Protein AF-A0A537HZB4-F1 (afdb_monomer_lite)

Radius of gyration: 27.11 Å; chains: 1; bounding box: 64×57×72 Å

Sequence (179 aa):
MTQLDESLKDLDLEVKKVESRVLSDYKPGPDAEEESRYFVRLKGTLTPREARMTGWRIDNLAALAACLSVIVSKQGKSERKELEEIIGQKVGRWRAITLTDAFLRSGYLEEDEEGLVKLGWRTRAELDLESLMMLIAESKPKGVIDPDSAETAEASEEEDAAREVEAEGLEQDQASTDA

Secondary structure (DSSP, 8-state):
-HHHHHHHGGGTEEEEEEE----S-----TT----EEEEEEESSPPPHHHHTTSS--HHHHHHHHHHHHHHHHTTTEEEHHHHHHHHHHHH-HHHHHHHHHHHHHHTSEEE-TTSEEEE-HHHHHH--HHHHHHHHHH---TT---THHHHHHHHHHHHHHHHHHHHHHHHHHHHTS--

Foldseek 3Di:
DVVVQVVCVVVQKGKDWDFPPPVDPDPDPPPDDRPTDIDIEGNDDDDPVVVVVPPDDPLLVVLLLQLQLVCVVVVFKDALVVSLVRSCVPPNNVVSVVSSVVCCVVFQWDADPVRIIGGGPCCRVHDDSVVSNVVVVPDDDPDPPPVVVVVVVVVVVVVVVVVVVVVVVVVVVVVVPPD

pLDDT: mean 77.99, std 19.02, range [35.72, 97.0]

Structure (mmCIF, N/CA/C/O backbone):
data_AF-A0A537HZB4-F1
#
_entry.id   AF-A0A537HZB4-F1
#
loop_
_atom_site.group_PDB
_atom_site.id
_atom_site.type_symbol
_atom_site.label_atom_id
_atom_site.label_alt_id
_atom_site.label_comp_id
_atom_site.label_asym_id
_atom_site.label_entity_id
_atom_site.label_seq_id
_atom_site.pdbx_PDB_ins_code
_atom_site.Cartn_x
_atom_site.Cartn_y
_atom_site.Cartn_z
_atom_site.occupancy
_atom_site.B_iso_or_equiv
_atom_site.auth_seq_id
_atom_site.auth_comp_id
_atom_site.auth_asym_id
_atom_site.auth_atom_id
_atom_site.pdbx_PDB_model_num
ATOM 1 N N . MET A 1 1 ? 5.220 -0.531 -27.578 1.00 61.81 1 MET A N 1
ATOM 2 C CA . MET A 1 1 ? 5.354 -1.024 -26.190 1.00 61.81 1 MET A CA 1
ATOM 3 C C . MET A 1 1 ? 6.588 -1.901 -26.043 1.00 61.81 1 MET A C 1
ATOM 5 O O . MET A 1 1 ? 7.469 -1.538 -25.282 1.00 61.81 1 MET A O 1
ATOM 9 N N . THR A 1 2 ? 6.725 -2.938 -26.873 1.00 73.25 2 THR A N 1
ATOM 10 C CA . THR A 1 2 ? 7.870 -3.868 -26.910 1.00 73.25 2 THR A CA 1
ATOM 11 C C . THR A 1 2 ? 9.250 -3.210 -26.916 1.00 73.25 2 THR A C 1
ATOM 13 O O . THR A 1 2 ? 10.110 -3.635 -26.163 1.00 73.25 2 THR A O 1
ATOM 16 N N . GLN A 1 3 ? 9.459 -2.134 -27.680 1.00 82.94 3 GLN A N 1
ATOM 17 C CA . GLN A 1 3 ? 10.768 -1.467 -27.731 1.00 82.94 3 GLN A CA 1
ATOM 18 C C . GLN A 1 3 ? 11.174 -0.802 -26.398 1.00 82.94 3 GLN A C 1
ATOM 20 O O . GLN A 1 3 ? 12.357 -0.758 -26.057 1.00 82.94 3 GLN A O 1
ATOM 25 N N . LEU A 1 4 ? 10.203 -0.284 -25.632 1.00 83.38 4 LEU A N 1
ATOM 26 C CA . LEU A 1 4 ? 10.474 0.309 -24.320 1.00 83.38 4 LEU A CA 1
ATOM 27 C C . LEU A 1 4 ? 10.712 -0.785 -23.275 1.00 83.38 4 LEU A C 1
ATOM 29 O O . LEU A 1 4 ? 11.668 -0.683 -22.516 1.00 83.38 4 LEU A O 1
ATOM 33 N N . ASP A 1 5 ? 9.915 -1.855 -23.294 1.00 84.25 5 ASP A N 1
ATOM 34 C CA . ASP A 1 5 ? 10.137 -3.016 -22.423 1.00 84.25 5 ASP A CA 1
ATOM 35 C C . ASP A 1 5 ? 11.501 -3.673 -22.672 1.00 84.25 5 ASP A C 1
ATOM 37 O O . ASP A 1 5 ? 12.204 -4.017 -21.726 1.00 84.25 5 ASP A O 1
ATOM 41 N N . GLU A 1 6 ? 11.923 -3.800 -23.934 1.00 87.69 6 GLU A N 1
ATOM 42 C CA . GLU A 1 6 ? 13.255 -4.306 -24.283 1.00 87.69 6 GLU A CA 1
ATOM 43 C C . GLU A 1 6 ? 14.372 -3.429 -23.713 1.00 87.69 6 GLU A C 1
ATOM 45 O O . GLU A 1 6 ? 15.347 -3.957 -23.185 1.00 87.69 6 GLU A O 1
ATOM 50 N N . SER A 1 7 ? 14.205 -2.104 -23.752 1.00 86.69 7 SER A N 1
ATOM 51 C CA . SER A 1 7 ? 15.189 -1.155 -23.212 1.00 86.69 7 SER A CA 1
ATOM 52 C C . SER A 1 7 ? 15.247 -1.160 -21.678 1.00 86.69 7 SER A C 1
ATOM 54 O O . SER A 1 7 ? 16.278 -0.841 -21.093 1.00 86.69 7 SER A O 1
ATOM 56 N N . LEU A 1 8 ? 14.138 -1.499 -21.016 1.00 89.31 8 LEU A N 1
ATOM 57 C CA . LEU A 1 8 ? 14.008 -1.532 -19.556 1.00 89.31 8 LEU A CA 1
ATOM 58 C C . LEU A 1 8 ? 14.419 -2.876 -18.939 1.00 89.31 8 LEU A C 1
ATOM 60 O O . LEU A 1 8 ? 14.678 -2.952 -17.736 1.00 89.31 8 LEU A O 1
ATOM 64 N N . LYS A 1 9 ? 14.529 -3.922 -19.763 1.00 86.12 9 LYS A N 1
ATOM 65 C CA . LYS A 1 9 ? 14.828 -5.292 -19.338 1.00 86.12 9 LYS A CA 1
ATOM 66 C C . LYS A 1 9 ? 16.135 -5.410 -18.552 1.00 86.12 9 LYS A C 1
ATOM 68 O O . LYS A 1 9 ? 16.171 -6.136 -17.563 1.00 86.12 9 LYS A O 1
ATOM 73 N N . ASP A 1 10 ? 17.173 -4.684 -18.962 1.00 87.31 10 ASP A N 1
ATOM 74 C CA . ASP A 1 10 ? 18.492 -4.715 -18.313 1.00 87.31 10 ASP A CA 1
ATOM 75 C C . ASP A 1 10 ? 18.493 -4.046 -16.926 1.00 87.31 10 ASP A C 1
ATOM 77 O O . ASP A 1 10 ? 19.419 -4.242 -16.141 1.00 87.31 10 ASP A O 1
ATOM 81 N N . LEU A 1 11 ? 17.446 -3.278 -16.608 1.00 85.44 11 LEU A N 1
ATOM 82 C CA . LEU A 1 11 ? 17.247 -2.607 -15.320 1.00 85.44 11 LEU A CA 1
ATOM 83 C C . LEU A 1 11 ? 16.240 -3.336 -14.416 1.00 85.44 11 LEU A C 1
ATOM 85 O O . LEU A 1 11 ? 15.866 -2.797 -13.378 1.00 85.44 11 LEU A O 1
ATOM 89 N N . ASP A 1 12 ? 15.786 -4.529 -14.813 1.00 86.31 12 ASP A N 1
ATOM 90 C CA . ASP A 1 12 ? 14.702 -5.275 -14.158 1.00 86.31 12 ASP A CA 1
ATOM 91 C C . ASP A 1 12 ? 13.390 -4.472 -14.046 1.00 86.31 12 ASP A C 1
ATOM 93 O O . ASP A 1 12 ? 12.645 -4.561 -13.069 1.00 86.31 12 ASP A O 1
ATOM 97 N N . LEU A 1 13 ? 13.098 -3.665 -15.070 1.00 89.12 13 LEU A N 1
ATOM 98 C CA . LEU A 1 13 ? 11.891 -2.848 -15.166 1.00 89.12 13 LEU A CA 1
ATOM 99 C C . LEU A 1 13 ? 10.988 -3.322 -16.315 1.00 89.12 13 LEU A C 1
ATOM 101 O O . LEU A 1 13 ? 11.454 -3.868 -17.315 1.00 89.12 13 LEU A O 1
ATOM 105 N N . GLU A 1 14 ? 9.686 -3.080 -16.183 1.00 89.06 14 GLU A N 1
ATOM 106 C CA . GLU A 1 14 ? 8.671 -3.372 -17.202 1.00 89.06 14 GLU A CA 1
ATOM 107 C C . GLU A 1 14 ? 7.581 -2.294 -17.242 1.00 89.06 14 GLU A C 1
ATOM 109 O O . GLU A 1 14 ? 7.302 -1.632 -16.235 1.00 89.06 14 GLU A O 1
ATOM 114 N N . VAL A 1 15 ? 6.935 -2.123 -18.397 1.00 87.75 15 VAL A N 1
ATOM 115 C CA . VAL A 1 15 ? 5.779 -1.239 -18.550 1.00 87.75 15 VAL A CA 1
ATOM 116 C C . VAL A 1 15 ? 4.492 -2.019 -18.301 1.00 87.75 15 VAL A C 1
ATOM 118 O O . VAL A 1 15 ? 4.077 -2.861 -19.094 1.00 87.75 15 VAL A O 1
ATOM 121 N N . LYS A 1 16 ? 3.781 -1.674 -17.228 1.00 85.12 16 LYS A N 1
ATOM 122 C CA . LYS A 1 16 ? 2.451 -2.205 -16.935 1.00 85.12 16 LYS A CA 1
ATOM 123 C C . LYS A 1 16 ? 1.369 -1.253 -17.424 1.00 85.12 16 LYS A C 1
ATOM 125 O O . LYS A 1 16 ? 1.327 -0.082 -17.041 1.00 85.12 16 LYS A O 1
ATOM 130 N N . LYS A 1 17 ? 0.459 -1.781 -18.243 1.00 83.19 17 LYS A N 1
ATOM 131 C CA . LYS A 1 17 ? -0.808 -1.125 -18.573 1.00 83.19 17 LYS A CA 1
ATOM 132 C C . LYS A 1 17 ? -1.771 -1.320 -17.403 1.00 83.19 17 LYS A C 1
ATOM 134 O O . LYS A 1 17 ? -2.044 -2.449 -17.003 1.00 83.19 17 LYS A O 1
ATOM 139 N N . VAL A 1 18 ? -2.279 -0.225 -16.861 1.00 78.00 18 VAL A N 1
ATOM 140 C CA . VAL A 1 18 ? -3.316 -0.217 -15.832 1.00 78.00 18 VAL A CA 1
ATOM 141 C C . VAL A 1 18 ? -4.554 0.410 -16.443 1.00 78.00 18 VAL A C 1
ATOM 143 O O . VAL A 1 18 ? -4.557 1.578 -16.832 1.00 78.00 18 VAL A O 1
ATOM 146 N N . GLU A 1 19 ? -5.607 -0.387 -16.547 1.00 71.12 19 GLU A N 1
ATOM 147 C CA . GLU A 1 19 ? -6.913 0.107 -16.955 1.00 71.12 19 GLU A CA 1
ATOM 148 C C . GLU A 1 19 ? -7.491 0.950 -15.821 1.00 71.12 19 GLU A C 1
ATOM 150 O O . GLU A 1 19 ? -7.528 0.522 -14.661 1.00 71.12 19 GLU A O 1
ATOM 155 N N . SER A 1 20 ? -7.945 2.158 -16.150 1.00 59.16 20 SER A N 1
ATOM 156 C CA . SER A 1 20 ? -8.741 2.963 -15.234 1.00 59.16 20 SER A CA 1
ATOM 157 C C . SER A 1 20 ? -10.114 2.305 -15.079 1.00 59.16 20 SER A C 1
ATOM 159 O O . SER A 1 20 ? -11.089 2.691 -15.717 1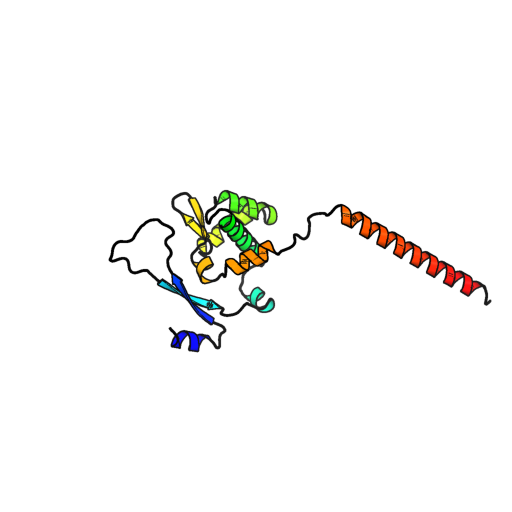.00 59.16 20 SER A O 1
ATOM 161 N N . ARG A 1 21 ? -10.210 1.261 -14.248 1.00 53.81 21 ARG A N 1
ATOM 16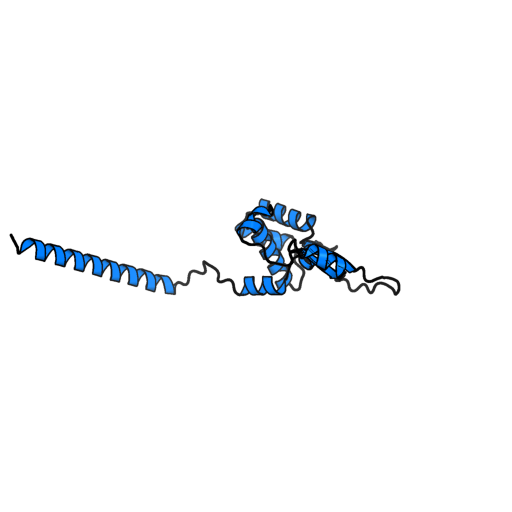2 C CA . ARG A 1 21 ? -11.511 0.813 -13.749 1.00 53.81 21 ARG A CA 1
ATOM 163 C C . ARG A 1 21 ? -11.992 1.859 -12.760 1.00 53.81 21 ARG A C 1
ATOM 165 O O . ARG A 1 21 ? -11.709 1.781 -11.563 1.00 53.81 21 ARG A O 1
ATOM 172 N N . VAL A 1 22 ? -12.717 2.847 -13.273 1.00 47.06 22 VAL A N 1
ATOM 173 C CA . VAL A 1 22 ? -13.608 3.640 -12.439 1.00 47.06 22 VAL A CA 1
ATOM 174 C C . VAL A 1 22 ? -14.611 2.640 -11.870 1.00 4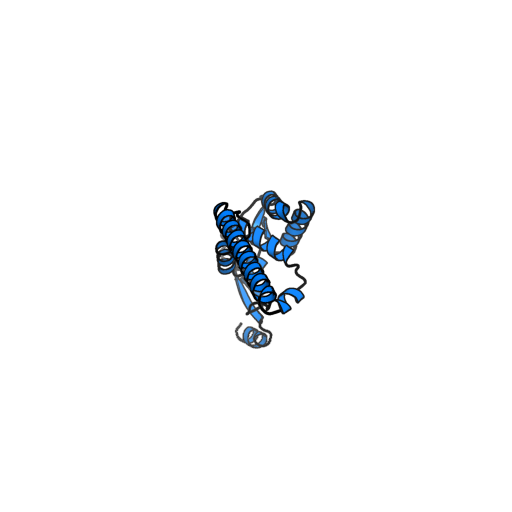7.06 22 VAL A C 1
ATOM 176 O O . VAL A 1 22 ? -15.411 2.058 -12.591 1.00 47.06 22 VAL A O 1
ATOM 179 N N . LEU A 1 23 ? -14.507 2.360 -10.574 1.00 41.44 23 LEU A N 1
ATOM 180 C CA . LEU A 1 23 ? -15.453 1.532 -9.817 1.00 41.44 23 LEU A CA 1
ATOM 181 C C . LEU A 1 23 ? -16.760 2.313 -9.567 1.00 41.44 23 LEU A C 1
ATOM 183 O O . LEU A 1 23 ? -17.311 2.279 -8.472 1.00 41.44 23 LEU A O 1
ATOM 187 N N . SER A 1 24 ? -17.199 3.093 -10.554 1.00 39.94 24 SER A N 1
ATOM 188 C CA . SER A 1 24 ? -18.486 3.769 -10.564 1.00 39.94 24 SER A CA 1
ATOM 189 C C . SER A 1 24 ? -19.312 3.186 -11.701 1.00 39.94 24 SER A C 1
ATOM 191 O O . SER A 1 24 ? -18.807 2.959 -12.798 1.00 39.94 24 SER A O 1
ATOM 193 N N . ASP A 1 25 ? -20.607 2.998 -11.462 1.00 36.97 25 ASP A N 1
ATOM 194 C CA . ASP A 1 25 ? -21.602 2.601 -12.471 1.00 36.97 25 ASP A CA 1
ATOM 195 C C . ASP A 1 25 ? -21.811 3.676 -13.561 1.00 36.97 25 ASP A C 1
ATOM 197 O O . ASP A 1 25 ? -22.780 3.656 -14.326 1.00 36.97 25 ASP A O 1
ATOM 201 N N . TYR A 1 26 ? -20.902 4.647 -13.640 1.00 43.38 26 TYR A N 1
ATOM 202 C CA . TYR A 1 26 ? -20.876 5.668 -14.657 1.00 43.38 26 TYR A CA 1
ATOM 203 C C . TYR A 1 26 ? -20.394 5.032 -15.958 1.00 43.38 26 TYR A C 1
ATOM 205 O O . TYR A 1 26 ? -19.196 4.926 -16.203 1.00 43.38 26 TYR A O 1
ATOM 213 N N . LYS A 1 27 ? -21.342 4.610 -16.802 1.00 35.72 27 LYS A N 1
ATOM 214 C CA . LYS A 1 27 ? -21.089 4.398 -18.230 1.00 35.72 27 LYS A CA 1
ATOM 215 C C . LYS A 1 27 ? -20.657 5.737 -18.807 1.00 35.72 27 LYS A C 1
ATOM 217 O O . LYS A 1 27 ? -21.509 6.622 -18.942 1.00 35.72 27 LYS A O 1
ATOM 222 N N . PRO A 1 28 ? -19.380 5.919 -19.144 1.00 42.06 28 PRO A N 1
ATOM 223 C CA . PRO A 1 28 ? -19.007 7.156 -19.765 1.00 42.06 28 PRO A CA 1
ATOM 224 C C . PRO A 1 28 ? -19.528 7.076 -21.220 1.00 42.06 28 PRO A C 1
ATOM 226 O O . PRO A 1 28 ? -19.677 5.988 -21.785 1.00 42.06 28 PRO A O 1
ATOM 229 N N . GLY A 1 29 ? -19.996 8.203 -21.765 1.00 42.62 29 GLY A N 1
ATOM 230 C CA . GLY A 1 29 ? -20.629 8.248 -23.090 1.00 42.62 29 GLY A CA 1
ATOM 231 C C . GLY A 1 29 ? -19.707 7.714 -24.200 1.00 42.62 29 GLY A C 1
ATOM 232 O O . GLY A 1 29 ? -18.530 7.478 -23.946 1.00 42.62 29 GLY A O 1
ATOM 233 N N . PRO A 1 30 ? -20.200 7.551 -25.440 1.00 46.75 30 PRO A N 1
ATOM 234 C CA . PRO A 1 30 ? -19.454 6.935 -26.549 1.00 46.75 30 PRO A CA 1
ATOM 235 C C . PRO A 1 30 ? -18.104 7.599 -26.909 1.00 46.75 30 PRO A C 1
ATOM 237 O O . PRO A 1 30 ? -17.362 7.023 -27.695 1.00 46.75 30 PRO A O 1
ATOM 240 N N . ASP A 1 31 ? -17.780 8.753 -26.312 1.00 44.56 31 ASP A N 1
ATOM 241 C CA . ASP A 1 31 ? -16.522 9.502 -26.464 1.00 44.56 31 ASP A CA 1
ATOM 242 C C . ASP A 1 31 ? -15.547 9.355 -25.281 1.00 44.56 31 ASP A C 1
ATOM 244 O O . ASP A 1 31 ? -14.513 10.020 -25.228 1.00 44.56 31 ASP A O 1
ATOM 248 N N . ALA A 1 32 ? -15.858 8.525 -24.289 1.00 48.22 32 ALA A N 1
ATOM 249 C CA . ALA A 1 32 ? -14.938 8.274 -23.195 1.00 48.22 32 ALA A CA 1
ATOM 250 C C . ALA A 1 32 ? -13.948 7.188 -23.580 1.00 48.22 32 ALA A C 1
ATOM 252 O O . ALA A 1 32 ? -14.169 5.996 -23.367 1.00 48.22 32 ALA A O 1
ATOM 253 N N . GLU A 1 33 ? -12.850 7.636 -24.170 1.00 43.62 33 GLU A N 1
ATOM 254 C CA . GLU A 1 33 ? -11.662 6.823 -24.357 1.00 43.62 33 GLU A CA 1
ATOM 255 C C . GLU A 1 33 ? -11.310 6.162 -23.017 1.00 43.62 33 GLU A C 1
ATOM 257 O O . GLU A 1 33 ? -11.138 6.837 -22.000 1.00 43.62 33 GLU A O 1
ATOM 262 N N . GLU A 1 34 ? -11.261 4.828 -22.997 1.00 51.75 34 GLU A N 1
ATOM 263 C CA . GLU A 1 34 ? -10.777 4.049 -21.860 1.00 51.75 34 GLU A CA 1
ATOM 264 C C . GLU A 1 34 ? -9.348 4.509 -21.535 1.00 51.75 34 GLU A C 1
ATOM 266 O O . GLU A 1 34 ? -8.382 4.040 -22.144 1.00 51.75 34 GLU A O 1
ATOM 271 N N . GLU A 1 35 ? -9.204 5.469 -20.611 1.00 58.50 35 GLU A N 1
ATOM 272 C CA . GLU A 1 35 ? -7.914 6.081 -20.294 1.00 58.50 35 GLU A CA 1
ATOM 273 C C . GLU A 1 35 ? -7.021 5.030 -19.622 1.00 58.50 35 GLU A C 1
ATOM 275 O O . GLU A 1 35 ? -7.036 4.794 -18.412 1.00 58.50 35 GLU A O 1
ATOM 280 N N . SER A 1 36 ? -6.267 4.328 -20.458 1.00 66.06 36 SER A N 1
ATOM 281 C CA . SER A 1 36 ? -5.289 3.339 -20.048 1.00 66.06 36 SER A CA 1
ATOM 282 C C . SER A 1 36 ? -4.024 4.069 -19.636 1.00 66.06 36 SER A C 1
ATOM 284 O O . SER A 1 36 ? -3.388 4.735 -20.454 1.00 66.06 36 SER A O 1
ATOM 286 N N . ARG A 1 37 ? -3.639 3.935 -18.367 1.00 75.38 37 ARG A N 1
ATOM 287 C CA . ARG A 1 37 ? -2.409 4.536 -17.847 1.00 75.38 37 ARG A CA 1
ATOM 288 C C . ARG A 1 37 ? -1.281 3.519 -17.907 1.00 75.38 37 ARG A C 1
ATOM 290 O O . ARG A 1 37 ? -1.466 2.351 -17.572 1.00 75.38 37 ARG A O 1
ATOM 297 N N . TYR A 1 38 ? -0.109 3.963 -18.335 1.00 82.38 38 TYR A N 1
ATOM 298 C CA . TYR A 1 38 ? 1.083 3.128 -18.440 1.00 82.38 38 TYR A CA 1
ATOM 299 C C . TYR A 1 38 ? 2.082 3.535 -17.364 1.00 82.38 38 TYR A C 1
ATOM 301 O O . TYR A 1 38 ? 2.398 4.717 -17.229 1.00 82.38 38 TYR A O 1
ATOM 309 N N . PHE A 1 39 ? 2.581 2.560 -16.609 1.00 83.94 39 PHE A N 1
ATOM 310 C CA . PHE A 1 39 ? 3.536 2.785 -15.527 1.00 83.94 39 PHE A CA 1
ATOM 311 C C . PHE A 1 39 ? 4.736 1.867 -15.674 1.00 83.94 39 PHE A C 1
ATOM 313 O O . PHE A 1 39 ? 4.590 0.713 -16.064 1.00 83.94 39 PHE A O 1
ATOM 320 N N . VAL A 1 40 ? 5.911 2.371 -15.314 1.00 86.56 40 VAL A N 1
ATOM 321 C CA . VAL A 1 40 ? 7.107 1.542 -15.179 1.00 86.56 40 VAL A CA 1
ATOM 322 C C . VAL A 1 40 ? 7.131 0.969 -13.765 1.00 86.56 40 VAL A C 1
ATOM 324 O O . VAL A 1 40 ? 7.030 1.723 -12.796 1.00 86.56 40 VAL A O 1
ATOM 327 N N . ARG A 1 41 ? 7.253 -0.352 -13.644 1.00 86.88 41 ARG A N 1
ATOM 328 C CA . ARG A 1 41 ? 7.389 -1.068 -12.368 1.00 86.88 41 ARG A CA 1
ATOM 329 C C . ARG A 1 41 ? 8.578 -2.018 -12.414 1.00 86.88 41 ARG A C 1
ATOM 331 O O . ARG A 1 41 ? 9.084 -2.327 -13.487 1.00 86.88 41 ARG A O 1
ATOM 338 N N . LEU A 1 42 ? 8.985 -2.501 -11.244 1.00 86.94 42 LEU A N 1
ATOM 339 C CA . LEU A 1 42 ? 9.911 -3.624 -11.149 1.00 86.94 42 LEU A CA 1
ATOM 340 C C . LEU A 1 42 ? 9.265 -4.879 -11.735 1.00 86.94 42 LEU A C 1
ATOM 342 O O . LEU A 1 42 ? 8.095 -5.182 -11.466 1.00 86.94 42 LEU A O 1
ATOM 346 N N . LYS A 1 43 ? 10.051 -5.583 -12.541 1.00 84.44 43 LYS A N 1
ATOM 347 C CA . LYS A 1 43 ? 9.681 -6.854 -13.147 1.00 84.44 43 LYS A CA 1
ATOM 348 C C . LYS A 1 43 ? 9.824 -7.992 -12.138 1.00 84.44 43 LYS A C 1
ATOM 350 O O . LYS A 1 43 ? 8.942 -8.844 -12.049 1.00 84.44 43 LYS A O 1
ATOM 355 N N . GLY A 1 44 ? 10.912 -7.995 -11.369 1.00 82.00 44 GLY A N 1
ATOM 356 C CA . GLY A 1 44 ? 11.177 -8.970 -10.320 1.00 82.00 44 GLY A CA 1
ATOM 357 C C . GLY A 1 44 ? 10.744 -8.532 -8.920 1.00 82.00 44 GLY A C 1
ATOM 358 O O . GLY A 1 44 ? 10.191 -7.455 -8.686 1.00 82.00 44 GLY A O 1
ATOM 359 N N . THR A 1 45 ? 11.024 -9.405 -7.955 1.00 80.38 45 THR A N 1
ATOM 360 C CA . THR A 1 45 ? 10.945 -9.089 -6.526 1.00 80.38 45 THR A CA 1
ATOM 361 C C . THR A 1 45 ? 12.285 -8.562 -6.040 1.00 80.38 45 THR A C 1
ATOM 363 O O . THR A 1 45 ? 13.323 -9.150 -6.340 1.00 80.38 45 THR A O 1
ATOM 366 N N . LEU A 1 46 ? 12.263 -7.526 -5.207 1.00 84.31 46 LEU A N 1
ATOM 367 C CA . LEU A 1 46 ? 13.474 -7.048 -4.550 1.00 84.31 46 LEU A CA 1
ATOM 368 C C . LEU A 1 46 ? 14.024 -8.100 -3.588 1.00 84.31 46 LEU A C 1
ATOM 370 O O . LEU A 1 46 ? 13.288 -8.676 -2.782 1.00 84.31 46 LEU A O 1
ATOM 374 N N . THR A 1 47 ? 15.340 -8.283 -3.601 1.00 86.50 47 THR A N 1
ATOM 375 C CA . THR A 1 47 ? 16.014 -9.013 -2.527 1.00 86.50 47 THR A CA 1
ATOM 376 C C . THR A 1 47 ? 15.834 -8.266 -1.197 1.00 86.50 47 THR A C 1
ATOM 378 O O . THR A 1 47 ? 15.682 -7.039 -1.182 1.00 86.50 47 THR A O 1
ATOM 381 N N . PRO A 1 48 ? 15.933 -8.939 -0.034 1.00 83.88 48 PRO A N 1
ATOM 382 C CA . PRO A 1 48 ? 15.843 -8.264 1.265 1.00 83.88 48 PRO A CA 1
ATOM 383 C C . PRO A 1 48 ? 16.848 -7.115 1.439 1.00 83.88 48 PRO A C 1
ATOM 385 O O . PRO A 1 48 ? 16.588 -6.158 2.171 1.00 83.88 48 PRO A O 1
ATOM 388 N N . ARG A 1 49 ? 18.005 -7.196 0.768 1.00 86.25 49 ARG A N 1
ATOM 389 C CA . ARG A 1 49 ? 19.026 -6.146 0.774 1.00 86.25 49 ARG A CA 1
ATOM 390 C C . ARG A 1 49 ? 18.566 -4.915 -0.006 1.00 86.25 49 ARG A C 1
ATOM 392 O O . ARG A 1 49 ? 18.697 -3.811 0.511 1.00 86.25 49 ARG A O 1
ATOM 399 N N . GLU A 1 50 ? 18.021 -5.099 -1.203 1.00 85.31 50 GLU A N 1
ATOM 400 C CA . GLU A 1 50 ? 17.506 -4.003 -2.035 1.00 85.31 50 GLU A CA 1
ATOM 401 C C . GLU A 1 50 ? 16.238 -3.392 -1.435 1.00 85.31 50 GLU A C 1
ATOM 403 O O . GLU A 1 50 ? 16.105 -2.171 -1.398 1.00 85.31 50 GLU A O 1
ATOM 408 N N . ALA A 1 51 ? 15.356 -4.214 -0.856 1.00 84.50 51 ALA A N 1
ATOM 409 C CA . ALA A 1 51 ? 14.139 -3.758 -0.188 1.00 84.50 51 ALA A CA 1
ATOM 410 C C . ALA A 1 51 ? 14.438 -2.735 0.925 1.00 84.50 51 ALA A C 1
ATOM 412 O O . ALA A 1 51 ? 13.729 -1.739 1.065 1.00 84.50 51 ALA A O 1
ATOM 413 N N . ARG A 1 52 ? 15.541 -2.915 1.669 1.00 83.31 52 ARG A N 1
ATOM 414 C CA . ARG A 1 52 ? 15.999 -1.963 2.702 1.00 83.31 52 ARG A CA 1
ATOM 415 C C . ARG A 1 52 ? 16.467 -0.619 2.134 1.00 83.31 52 ARG A C 1
ATOM 417 O O . ARG A 1 52 ? 16.492 0.362 2.871 1.00 83.31 52 ARG A O 1
ATOM 424 N N . MET A 1 53 ? 16.831 -0.563 0.853 1.00 84.94 53 MET A N 1
ATOM 425 C CA . MET A 1 53 ? 17.296 0.655 0.177 1.00 84.94 53 MET A CA 1
ATOM 426 C C . MET A 1 53 ? 16.158 1.461 -0.462 1.00 84.94 53 MET A C 1
ATOM 428 O O . MET A 1 53 ? 16.385 2.583 -0.900 1.00 84.94 53 MET A O 1
ATOM 432 N N . THR A 1 54 ? 14.927 0.940 -0.470 1.00 81.81 54 THR A N 1
ATOM 433 C CA . THR A 1 54 ? 13.751 1.602 -1.075 1.00 81.81 54 THR A CA 1
ATOM 434 C C . THR A 1 54 ? 13.269 2.844 -0.317 1.00 81.81 54 THR A C 1
ATOM 436 O O . THR A 1 54 ? 12.344 3.523 -0.756 1.00 81.81 54 THR A O 1
ATOM 439 N N . GLY A 1 55 ? 13.848 3.132 0.854 1.00 85.00 55 GLY A N 1
ATOM 440 C CA . GLY A 1 55 ? 13.409 4.215 1.737 1.00 85.00 55 GLY A CA 1
ATOM 441 C C . GLY A 1 55 ? 12.120 3.908 2.508 1.00 85.00 55 GLY A C 1
ATOM 442 O O . GLY A 1 55 ? 11.714 4.699 3.361 1.00 85.00 55 GLY A O 1
ATOM 443 N N . TRP A 1 56 ? 11.497 2.750 2.273 1.00 88.94 56 TRP A N 1
ATOM 444 C CA . TRP A 1 56 ? 10.349 2.291 3.042 1.00 88.94 56 TRP A CA 1
ATOM 445 C C . TRP A 1 56 ? 10.782 1.586 4.323 1.00 88.94 56 TRP A C 1
ATOM 447 O O . TRP A 1 56 ? 11.642 0.707 4.334 1.00 88.94 56 TRP A O 1
ATOM 457 N N . ARG A 1 57 ? 10.132 1.946 5.431 1.00 89.56 57 ARG A N 1
ATOM 458 C CA . ARG A 1 57 ? 10.245 1.181 6.674 1.00 89.56 57 ARG A CA 1
ATOM 459 C C . ARG A 1 57 ? 9.414 -0.093 6.565 1.00 89.56 57 ARG A C 1
ATOM 461 O O . ARG A 1 57 ? 8.258 -0.025 6.151 1.00 89.56 57 ARG A O 1
ATOM 468 N N . ILE A 1 58 ? 9.964 -1.215 7.032 1.00 89.88 58 ILE A N 1
ATOM 469 C CA . ILE A 1 58 ? 9.260 -2.507 7.050 1.00 89.88 58 ILE A CA 1
ATOM 470 C C . ILE A 1 58 ? 7.930 -2.431 7.814 1.00 89.88 58 ILE A C 1
ATOM 472 O O . ILE A 1 58 ? 6.924 -2.945 7.340 1.00 89.88 58 ILE A O 1
ATOM 476 N N . ASP A 1 59 ? 7.884 -1.680 8.917 1.00 91.31 59 ASP A N 1
ATOM 477 C CA . ASP A 1 59 ? 6.653 -1.476 9.693 1.00 91.31 59 ASP A CA 1
ATOM 478 C C . ASP A 1 59 ? 5.578 -0.723 8.894 1.00 91.31 59 ASP A C 1
ATOM 480 O O . ASP A 1 59 ? 4.388 -0.985 9.044 1.00 91.31 59 ASP A O 1
ATOM 484 N N . ASN A 1 60 ? 5.985 0.215 8.028 1.00 94.38 60 ASN A N 1
ATOM 485 C CA . ASN A 1 60 ? 5.050 0.957 7.183 1.00 94.38 60 ASN A CA 1
ATOM 486 C C . ASN A 1 60 ? 4.490 0.053 6.076 1.00 94.38 60 ASN A C 1
ATOM 488 O O . ASN A 1 60 ? 3.311 0.156 5.759 1.00 94.38 60 ASN A O 1
ATOM 492 N N . LEU A 1 61 ? 5.317 -0.834 5.509 1.00 92.81 61 LEU A N 1
ATOM 493 C CA . LEU A 1 61 ? 4.861 -1.834 4.540 1.00 92.81 61 LEU A CA 1
ATOM 494 C C . LEU A 1 61 ? 3.898 -2.834 5.190 1.00 92.81 61 LEU A C 1
ATOM 496 O O . LEU A 1 61 ? 2.873 -3.151 4.599 1.00 92.81 61 LEU A O 1
ATOM 500 N N . ALA A 1 62 ? 4.179 -3.268 6.421 1.00 93.25 62 ALA A N 1
ATOM 501 C CA . ALA A 1 62 ? 3.276 -4.126 7.185 1.00 93.25 62 ALA A CA 1
ATOM 502 C C . ALA A 1 62 ? 1.932 -3.433 7.469 1.00 93.25 62 ALA A C 1
ATOM 504 O O . ALA A 1 62 ? 0.876 -4.032 7.283 1.00 93.25 62 ALA A O 1
ATOM 505 N N . ALA A 1 63 ? 1.962 -2.154 7.858 1.00 95.88 63 ALA A N 1
ATOM 506 C CA . ALA A 1 63 ? 0.756 -1.350 8.040 1.00 95.88 63 ALA A CA 1
ATOM 507 C C . ALA A 1 63 ? -0.037 -1.196 6.732 1.00 95.88 63 ALA A C 1
ATOM 509 O O . ALA A 1 63 ? -1.254 -1.356 6.735 1.00 95.88 63 ALA A O 1
ATOM 510 N N . LEU A 1 64 ? 0.639 -0.942 5.607 1.00 95.94 64 LEU A N 1
ATOM 511 C CA . LEU A 1 64 ? -0.019 -0.878 4.305 1.00 95.94 64 LEU A CA 1
ATOM 512 C C . LEU A 1 64 ? -0.666 -2.223 3.954 1.00 95.94 64 LEU A C 1
ATOM 514 O O . LEU A 1 64 ? -1.847 -2.249 3.630 1.00 95.94 64 LEU A O 1
ATOM 518 N N . ALA A 1 65 ? 0.061 -3.335 4.081 1.00 95.50 65 ALA A N 1
ATOM 519 C CA . ALA A 1 65 ? -0.471 -4.671 3.821 1.00 95.50 65 ALA A CA 1
ATOM 520 C C . ALA A 1 65 ? -1.717 -4.979 4.672 1.00 95.50 65 ALA A C 1
ATOM 522 O O . ALA A 1 65 ? -2.687 -5.521 4.147 1.00 95.50 65 ALA A O 1
ATOM 523 N N . ALA A 1 66 ? -1.726 -4.565 5.945 1.00 95.19 66 ALA A N 1
ATOM 524 C CA . ALA A 1 66 ? -2.892 -4.682 6.821 1.00 95.19 66 ALA A CA 1
ATOM 525 C C . ALA A 1 66 ? -4.082 -3.826 6.348 1.00 95.19 66 ALA A C 1
ATOM 527 O O . ALA A 1 66 ? -5.211 -4.305 6.333 1.00 95.19 66 ALA A O 1
ATOM 528 N N . CYS A 1 67 ? -3.854 -2.585 5.901 1.00 96.62 67 CYS A N 1
ATOM 529 C CA . CYS A 1 67 ? -4.909 -1.784 5.266 1.00 96.62 67 CYS A CA 1
ATOM 530 C C . CYS A 1 67 ? -5.509 -2.507 4.054 1.00 96.62 67 CYS A C 1
ATOM 532 O O . CYS A 1 67 ? -6.728 -2.601 3.920 1.00 96.62 67 CYS A O 1
ATOM 534 N N . LEU A 1 68 ? -4.651 -3.005 3.157 1.00 96.31 68 LEU A N 1
ATOM 535 C CA . LEU A 1 68 ? -5.095 -3.647 1.922 1.00 96.31 68 LEU A CA 1
ATOM 536 C C . LEU A 1 68 ? -5.892 -4.922 2.212 1.00 96.31 68 LEU A C 1
ATOM 538 O O . LEU A 1 68 ? -6.914 -5.144 1.567 1.00 96.31 68 LEU A O 1
ATOM 542 N N . SER A 1 69 ? -5.476 -5.729 3.191 1.00 94.75 69 SER A N 1
ATOM 543 C CA . SER A 1 69 ? -6.197 -6.953 3.554 1.00 94.75 69 SER A CA 1
ATOM 544 C C . SER A 1 69 ? -7.583 -6.669 4.131 1.00 94.75 69 SER A C 1
ATOM 546 O O . SER A 1 69 ? -8.539 -7.353 3.766 1.00 94.75 69 SER A O 1
ATOM 548 N N . VAL A 1 70 ? -7.728 -5.630 4.960 1.00 94.88 70 VAL A N 1
ATOM 549 C CA . VAL A 1 70 ? -9.032 -5.197 5.496 1.00 94.88 70 VAL A CA 1
ATOM 550 C C . VAL A 1 70 ? -9.947 -4.694 4.383 1.00 94.88 70 VAL A C 1
ATOM 552 O O . VAL A 1 70 ? -11.114 -5.067 4.318 1.00 94.88 70 VAL A O 1
ATOM 555 N N . ILE A 1 71 ? -9.423 -3.878 3.467 1.00 95.69 71 ILE A N 1
ATOM 556 C CA . ILE A 1 71 ? -10.208 -3.376 2.334 1.00 95.69 71 ILE A CA 1
ATOM 557 C C . ILE A 1 71 ? -10.679 -4.539 1.453 1.00 95.69 71 ILE A C 1
ATOM 559 O O . ILE A 1 71 ? -11.843 -4.577 1.057 1.00 95.69 71 ILE A O 1
ATOM 563 N N . VAL A 1 72 ? -9.804 -5.506 1.160 1.00 93.75 72 VAL A N 1
ATOM 564 C CA . VAL A 1 72 ? -10.152 -6.673 0.336 1.00 93.75 72 VAL A CA 1
ATOM 565 C C . VAL A 1 72 ? -11.172 -7.575 1.036 1.00 93.75 72 VAL A C 1
ATOM 567 O O . VAL A 1 72 ? -12.132 -8.003 0.395 1.00 93.75 72 VAL A O 1
ATOM 570 N N . SER A 1 73 ? -11.034 -7.820 2.343 1.00 92.12 73 SER A N 1
ATOM 571 C CA . SER A 1 73 ? -11.984 -8.653 3.096 1.00 92.12 73 SER A CA 1
ATOM 572 C C . SER A 1 73 ? -13.384 -8.032 3.187 1.00 92.12 73 SER A C 1
ATOM 574 O O . SER A 1 73 ? -14.375 -8.754 3.288 1.00 92.12 73 SER A O 1
ATOM 576 N N . LYS A 1 74 ? -13.480 -6.704 3.064 1.00 91.94 74 LYS A N 1
ATOM 577 C CA . LYS A 1 74 ? -14.729 -5.929 3.055 1.00 91.94 74 LYS A CA 1
ATOM 578 C C . LYS A 1 74 ? -15.259 -5.599 1.662 1.00 91.94 74 LYS A C 1
ATOM 580 O O . LYS A 1 74 ? -15.910 -4.579 1.464 1.00 91.94 74 LYS A O 1
ATOM 585 N N . GLN A 1 75 ? -14.995 -6.458 0.679 1.00 88.31 75 GLN A N 1
ATOM 586 C CA . GLN A 1 75 ? -15.492 -6.289 -0.695 1.00 88.31 75 GLN A CA 1
ATOM 587 C C . GLN A 1 75 ? -14.965 -5.021 -1.400 1.00 88.31 75 GLN A C 1
ATOM 589 O O . GLN A 1 75 ? -15.566 -4.536 -2.357 1.00 88.31 75 GLN A O 1
ATOM 594 N N . GLY A 1 76 ? -13.813 -4.499 -0.972 1.00 89.81 76 GLY A N 1
ATOM 595 C CA . GLY A 1 76 ? -13.082 -3.439 -1.670 1.00 89.81 76 GLY A CA 1
ATOM 596 C C . GLY A 1 76 ? -13.249 -2.025 -1.112 1.00 89.81 76 GLY A C 1
ATOM 597 O O . GLY A 1 76 ? -12.651 -1.105 -1.678 1.00 89.81 76 GLY A O 1
ATOM 598 N N . LYS A 1 77 ? -14.002 -1.833 -0.020 1.00 93.62 77 LYS A N 1
ATOM 599 C CA . LYS A 1 77 ? -14.163 -0.537 0.662 1.00 93.62 77 LYS A CA 1
ATOM 600 C C . LYS A 1 77 ? -14.157 -0.697 2.184 1.00 93.62 77 LYS A C 1
ATOM 602 O O . LYS A 1 77 ? -14.649 -1.691 2.704 1.00 93.62 77 LYS A O 1
ATOM 607 N N . SER A 1 78 ? -13.634 0.293 2.901 1.00 95.81 78 SER A N 1
ATOM 608 C CA . SER A 1 78 ? -13.622 0.320 4.369 1.00 95.81 78 SER A CA 1
ATOM 609 C C . SER A 1 78 ? -13.700 1.748 4.898 1.00 95.81 78 SER A C 1
ATOM 611 O O . SER A 1 78 ? -13.213 2.674 4.255 1.00 95.81 78 SER A O 1
ATOM 613 N N . GLU A 1 79 ? -14.249 1.942 6.096 1.00 95.81 79 GLU A N 1
ATOM 614 C CA . GLU A 1 79 ? -14.175 3.243 6.762 1.00 95.81 79 GLU A CA 1
ATOM 615 C C . GLU A 1 79 ? -12.726 3.572 7.136 1.00 95.81 79 GLU A C 1
ATOM 617 O O . GLU A 1 79 ? -11.996 2.724 7.660 1.00 95.81 79 GLU A O 1
ATOM 622 N N . ARG A 1 80 ? -12.313 4.829 6.939 1.00 95.38 80 ARG A N 1
ATOM 623 C CA . ARG A 1 80 ? -10.969 5.295 7.316 1.00 95.38 80 ARG A CA 1
ATOM 624 C C . ARG A 1 80 ? -10.646 5.022 8.785 1.00 95.38 80 ARG A C 1
ATOM 626 O O . ARG A 1 80 ? -9.554 4.562 9.112 1.00 95.38 80 ARG A O 1
ATOM 633 N N . LYS A 1 81 ? -11.608 5.299 9.667 1.00 94.94 81 LYS A N 1
ATOM 634 C CA . LYS A 1 81 ? -11.452 5.158 11.119 1.00 94.94 81 LYS A CA 1
ATOM 635 C C . LYS A 1 81 ? -11.122 3.723 11.524 1.00 94.94 81 LYS A C 1
ATOM 637 O O . LYS A 1 81 ? -10.315 3.511 12.420 1.00 94.94 81 LYS A O 1
ATOM 642 N N . GLU A 1 82 ? -11.721 2.753 10.850 1.00 95.19 82 GLU A N 1
ATOM 643 C CA . GLU A 1 82 ? -11.477 1.342 11.113 1.00 95.19 82 GLU A CA 1
ATOM 644 C C . GLU A 1 82 ? -10.066 0.914 10.697 1.00 95.19 82 GLU A C 1
ATOM 646 O O . GLU A 1 82 ? -9.386 0.215 11.447 1.00 95.19 82 GLU A O 1
ATOM 651 N N . LEU A 1 83 ? -9.589 1.383 9.539 1.00 95.88 83 LEU A N 1
ATOM 652 C CA . LEU A 1 83 ? -8.212 1.133 9.104 1.00 95.88 83 LEU A CA 1
ATOM 653 C C . LEU A 1 83 ? -7.203 1.692 10.118 1.00 95.88 83 LEU A C 1
ATOM 655 O O . LEU A 1 83 ? -6.240 1.019 10.497 1.00 95.88 83 LEU A O 1
ATOM 659 N N . GLU A 1 84 ? -7.454 2.910 10.601 1.00 96.62 84 GLU A N 1
ATOM 660 C CA . GLU A 1 84 ? -6.641 3.554 11.631 1.00 96.62 84 GLU A CA 1
ATOM 661 C C . GLU A 1 84 ? -6.698 2.809 12.974 1.00 96.62 84 GLU A C 1
ATOM 663 O O . GLU A 1 84 ? -5.689 2.745 13.677 1.00 96.62 84 GLU A O 1
ATOM 668 N N . GLU A 1 85 ? -7.843 2.228 13.335 1.00 96.31 85 GLU A N 1
ATOM 669 C CA . GLU A 1 85 ? -8.007 1.435 14.554 1.00 96.31 85 GLU A CA 1
ATOM 670 C C . GLU A 1 85 ? -7.216 0.125 14.483 1.00 96.31 85 GLU A C 1
ATOM 672 O O . GLU A 1 85 ? -6.415 -0.149 15.380 1.00 96.31 85 GLU A O 1
ATOM 677 N N . ILE A 1 86 ? -7.358 -0.631 13.391 1.00 94.31 86 ILE A N 1
ATOM 678 C CA . ILE A 1 86 ? -6.679 -1.920 13.189 1.00 94.31 86 ILE A CA 1
ATOM 679 C C . ILE A 1 86 ? -5.160 -1.745 13.211 1.00 94.31 86 ILE A C 1
ATOM 681 O O . ILE A 1 86 ? -4.458 -2.426 13.960 1.00 94.31 86 ILE A O 1
ATOM 685 N N . ILE A 1 87 ? -4.627 -0.792 12.444 1.00 94.94 87 ILE A N 1
ATOM 686 C CA . ILE A 1 87 ? -3.181 -0.524 12.445 1.00 94.94 87 ILE A CA 1
ATOM 687 C C . ILE A 1 87 ? -2.755 0.093 13.785 1.00 94.94 87 ILE A C 1
ATOM 689 O O . ILE A 1 87 ? -1.668 -0.194 14.302 1.00 94.94 87 ILE A O 1
ATOM 693 N N . GLY A 1 88 ? -3.618 0.921 14.376 1.00 95.12 88 GLY A N 1
ATOM 694 C CA . GLY A 1 88 ? -3.404 1.596 15.651 1.00 95.12 88 GLY A CA 1
ATOM 695 C C . GLY A 1 88 ? -3.147 0.645 16.815 1.00 95.12 88 GLY A C 1
ATOM 696 O O . GLY A 1 88 ? -2.351 0.995 17.688 1.00 95.12 88 GLY A O 1
ATOM 697 N N . GLN A 1 89 ? -3.716 -0.566 16.791 1.00 93.44 89 GLN A N 1
ATOM 698 C CA . GLN A 1 89 ? -3.432 -1.610 17.783 1.00 93.44 89 GLN A CA 1
ATOM 699 C C . GLN A 1 89 ? -1.943 -1.981 17.842 1.00 93.44 89 GLN A C 1
ATOM 701 O O . GLN A 1 89 ? -1.442 -2.328 18.911 1.00 93.44 89 GLN A O 1
ATOM 706 N N . LYS A 1 90 ? -1.214 -1.881 16.720 1.00 91.25 90 LYS A N 1
ATOM 707 C CA . LYS A 1 90 ? 0.206 -2.257 16.651 1.00 91.25 90 LYS A CA 1
ATOM 708 C C . LYS A 1 90 ? 1.165 -1.071 16.711 1.00 91.25 90 LYS A C 1
ATOM 710 O O . LYS A 1 90 ? 2.204 -1.173 17.355 1.00 91.25 90 LYS A O 1
ATOM 715 N N . VAL A 1 91 ? 0.851 0.035 16.031 1.00 92.88 91 VAL A N 1
ATOM 716 C CA . VAL A 1 91 ? 1.783 1.178 15.877 1.00 92.88 91 VAL A CA 1
ATOM 717 C C . VAL A 1 91 ? 1.418 2.397 16.729 1.00 92.88 91 VAL A C 1
ATOM 719 O O . VAL A 1 91 ? 2.156 3.383 16.739 1.00 92.88 91 VAL A O 1
ATOM 722 N N . GLY A 1 92 ? 0.282 2.348 17.427 1.00 94.94 92 GLY A N 1
ATOM 723 C CA . GLY A 1 92 ? -0.282 3.465 18.174 1.00 94.94 92 GLY A CA 1
ATOM 724 C C . GLY A 1 92 ? -1.130 4.405 17.311 1.00 94.94 92 GLY A C 1
ATOM 725 O O . GLY A 1 92 ? -0.861 4.641 16.130 1.00 94.94 92 GLY A O 1
ATOM 726 N N . ARG A 1 93 ? -2.155 4.998 17.934 1.00 94.50 93 ARG A N 1
ATOM 727 C CA . ARG A 1 93 ? -3.195 5.798 17.263 1.00 94.50 93 ARG A CA 1
ATOM 728 C C . ARG A 1 93 ? -2.649 6.961 16.429 1.00 94.50 93 ARG A C 1
ATOM 730 O O . ARG A 1 93 ? -3.021 7.116 15.273 1.00 94.50 93 ARG A O 1
ATOM 737 N N . TRP A 1 94 ? -1.742 7.763 16.992 1.00 95.88 94 TRP A N 1
ATOM 738 C CA . TRP A 1 94 ? -1.172 8.922 16.287 1.00 95.88 94 TRP A CA 1
ATOM 739 C C . TRP A 1 94 ? -0.434 8.516 15.005 1.00 95.88 94 TRP A C 1
ATOM 741 O O . TRP A 1 94 ? -0.555 9.154 13.954 1.00 95.88 94 TRP A O 1
ATOM 751 N N . ARG A 1 95 ? 0.323 7.417 15.081 1.00 95.62 95 ARG A N 1
ATOM 752 C CA . ARG A 1 95 ? 1.091 6.925 13.944 1.00 95.62 95 ARG A CA 1
ATOM 753 C C . ARG A 1 95 ? 0.194 6.274 12.895 1.00 95.62 95 ARG A C 1
ATOM 755 O O . ARG A 1 95 ? 0.469 6.462 11.717 1.00 95.62 95 ARG A O 1
ATOM 762 N N . ALA A 1 96 ? -0.886 5.604 13.292 1.00 96.69 96 ALA A N 1
ATOM 763 C CA . ALA A 1 96 ? -1.867 5.056 12.358 1.00 96.69 96 ALA A CA 1
ATOM 764 C C . ALA A 1 96 ? -2.541 6.147 11.508 1.00 96.69 96 ALA A C 1
ATOM 766 O O . ALA A 1 96 ? -2.599 6.008 10.288 1.00 96.69 96 ALA A O 1
ATOM 767 N N . ILE A 1 97 ? -2.935 7.271 12.119 1.00 96.81 97 ILE A N 1
ATOM 768 C CA . ILE A 1 97 ? -3.483 8.435 11.395 1.00 96.81 97 ILE A CA 1
ATOM 769 C C . ILE A 1 97 ? -2.461 8.959 10.375 1.00 96.81 97 ILE A C 1
ATOM 771 O O . ILE A 1 97 ? -2.771 9.144 9.200 1.00 96.81 97 ILE A O 1
ATOM 775 N N . THR A 1 98 ? -1.210 9.146 10.813 1.00 96.75 98 THR A N 1
ATOM 776 C CA . THR A 1 98 ? -0.134 9.670 9.953 1.00 96.75 98 THR A CA 1
ATOM 777 C C . THR A 1 98 ? 0.192 8.723 8.790 1.00 96.75 98 THR A C 1
ATOM 779 O O . THR A 1 98 ? 0.460 9.174 7.678 1.00 96.75 98 THR A O 1
ATOM 782 N N . LEU A 1 99 ? 0.191 7.409 9.035 1.00 96.88 99 LEU A N 1
ATOM 783 C CA . LEU A 1 99 ? 0.448 6.399 8.008 1.00 96.88 99 LEU A CA 1
ATOM 784 C C . LEU A 1 99 ? -0.691 6.327 6.995 1.00 96.88 99 LEU A C 1
ATOM 786 O O . LEU A 1 99 ? -0.425 6.340 5.799 1.00 96.88 99 LEU A O 1
ATOM 790 N N . THR A 1 100 ? -1.938 6.319 7.463 1.00 96.81 100 THR A N 1
ATOM 791 C CA . THR A 1 100 ? -3.121 6.297 6.593 1.00 96.81 100 THR A CA 1
ATOM 792 C C . THR A 1 100 ? -3.139 7.515 5.672 1.00 96.81 100 THR A C 1
ATOM 794 O O . THR A 1 100 ? -3.303 7.371 4.462 1.00 96.81 100 THR A O 1
ATOM 797 N N . ASP A 1 101 ? -2.846 8.702 6.210 1.00 96.81 101 ASP A N 1
ATOM 798 C CA . ASP A 1 101 ? -2.698 9.923 5.415 1.00 96.81 101 ASP A CA 1
ATOM 799 C C . ASP A 1 101 ? -1.560 9.824 4.383 1.00 96.81 101 ASP A C 1
ATOM 801 O O . ASP A 1 101 ? -1.718 10.208 3.224 1.00 96.81 101 ASP A O 1
ATOM 805 N N . ALA A 1 102 ? -0.414 9.251 4.765 1.00 96.19 102 ALA A N 1
ATOM 806 C CA . ALA A 1 102 ? 0.688 9.021 3.836 1.00 96.19 102 ALA A CA 1
ATOM 807 C C . ALA A 1 102 ? 0.310 8.039 2.711 1.00 96.19 102 ALA A C 1
ATOM 809 O O . ALA A 1 102 ? 0.719 8.243 1.567 1.00 96.19 102 ALA A O 1
ATOM 810 N N . PHE A 1 103 ? -0.479 7.000 2.995 1.00 97.00 103 PHE A N 1
ATOM 811 C CA . PHE A 1 103 ? -0.937 6.023 1.999 1.00 97.00 103 PHE A CA 1
ATOM 812 C C . PHE A 1 103 ? -1.962 6.612 1.022 1.00 97.00 103 PHE A C 1
ATOM 814 O O . PHE A 1 103 ? -1.896 6.316 -0.173 1.00 97.00 103 PHE A O 1
ATOM 821 N N . LEU A 1 104 ? -2.844 7.493 1.505 1.00 95.88 104 LEU A N 1
ATOM 822 C CA . LEU A 1 104 ? -3.758 8.275 0.668 1.00 95.88 104 LEU A CA 1
ATOM 823 C C . LEU A 1 104 ? -2.981 9.236 -0.240 1.00 95.88 104 LEU A C 1
ATOM 825 O O . LEU A 1 104 ? -3.104 9.182 -1.461 1.00 95.88 104 LEU A O 1
ATOM 829 N N . ARG A 1 105 ? -2.092 10.062 0.332 1.00 95.31 105 ARG A N 1
ATOM 830 C CA . ARG A 1 105 ? -1.290 11.033 -0.438 1.00 95.31 105 ARG A CA 1
ATOM 831 C C . ARG A 1 105 ? -0.357 10.383 -1.453 1.00 95.31 105 ARG A C 1
ATOM 833 O O . ARG A 1 105 ? -0.084 10.969 -2.496 1.00 95.31 105 ARG A O 1
ATOM 840 N N . SER A 1 106 ? 0.161 9.196 -1.146 1.00 92.44 106 SER A N 1
ATOM 841 C CA . SER A 1 106 ? 1.028 8.462 -2.068 1.00 92.44 106 SER A CA 1
ATOM 842 C C . SER A 1 106 ? 0.258 7.742 -3.171 1.00 92.44 106 SER A C 1
ATOM 844 O O . SER A 1 106 ? 0.887 7.436 -4.178 1.00 92.44 106 SER A O 1
ATOM 846 N N . GLY A 1 107 ? -1.058 7.529 -3.039 1.00 92.56 107 GLY A N 1
ATOM 847 C CA . GLY A 1 107 ? -1.913 6.901 -4.053 1.00 92.56 107 GLY A CA 1
ATOM 848 C C . GLY A 1 107 ? -2.048 5.378 -3.939 1.00 92.56 107 GLY A C 1
ATOM 849 O O . GLY A 1 107 ? -2.535 4.740 -4.875 1.00 92.56 107 GLY A O 1
ATOM 850 N N . TYR A 1 108 ? -1.613 4.773 -2.825 1.00 95.00 108 TYR A N 1
ATOM 851 C CA . TYR A 1 108 ? -1.889 3.355 -2.536 1.00 95.00 108 TYR A CA 1
ATOM 852 C C . TYR A 1 108 ? -3.314 3.140 -2.022 1.00 95.00 108 TYR A C 1
ATOM 854 O O . TYR A 1 108 ? -3.901 2.082 -2.261 1.00 95.00 108 TYR A O 1
ATOM 862 N N . LEU A 1 109 ? -3.874 4.147 -1.357 1.00 96.31 109 LEU A N 1
ATOM 863 C CA . LEU A 1 109 ? -5.269 4.217 -0.939 1.00 96.31 109 LEU A CA 1
ATOM 864 C C . LEU A 1 109 ? -5.938 5.412 -1.623 1.00 96.31 109 LEU A C 1
ATOM 866 O O . LEU A 1 109 ? -5.274 6.393 -1.951 1.00 96.31 109 LEU A O 1
ATOM 870 N N . GLU A 1 110 ? -7.247 5.332 -1.809 1.00 94.75 110 GLU A N 1
ATOM 871 C CA . GLU A 1 110 ? -8.091 6.425 -2.297 1.00 94.75 110 GLU A CA 1
ATOM 872 C C . GLU A 1 110 ? -9.317 6.535 -1.396 1.00 94.75 110 GLU A C 1
ATOM 874 O O . GLU A 1 110 ? -9.859 5.516 -0.981 1.00 94.75 110 GLU A O 1
ATOM 879 N N . GLU A 1 111 ? -9.760 7.753 -1.110 1.00 93.38 111 GLU A N 1
ATOM 880 C CA . GLU A 1 111 ? -11.008 8.021 -0.392 1.00 93.38 111 GLU A CA 1
ATOM 881 C C . GLU A 1 111 ? -12.059 8.457 -1.423 1.00 93.38 111 GLU A C 1
ATOM 883 O O . GLU A 1 111 ? -11.746 9.241 -2.324 1.00 93.38 111 GLU A O 1
ATOM 888 N N . ASP A 1 112 ? -13.262 7.884 -1.371 1.00 90.06 112 ASP A N 1
ATOM 889 C CA . ASP A 1 112 ? -14.375 8.297 -2.227 1.00 90.06 112 ASP A CA 1
ATOM 890 C C . ASP A 1 112 ? -15.188 9.447 -1.610 1.00 90.06 112 ASP A C 1
ATOM 892 O O . ASP A 1 112 ? -14.885 9.945 -0.527 1.00 90.06 112 ASP A O 1
ATOM 896 N N . GLU A 1 113 ? -16.206 9.912 -2.334 1.00 88.00 113 GLU A N 1
ATOM 897 C CA . GLU A 1 113 ? -17.040 11.050 -1.922 1.00 88.00 113 GLU A CA 1
ATOM 898 C C . GLU A 1 113 ? -17.840 10.777 -0.636 1.00 88.00 113 GLU A C 1
ATOM 900 O O . GLU A 1 113 ? -18.242 11.715 0.050 1.00 88.00 113 GLU A O 1
ATOM 905 N N . GLU A 1 114 ? -18.040 9.504 -0.285 1.00 88.88 114 GLU A N 1
ATOM 906 C CA . GLU A 1 114 ? -18.736 9.064 0.927 1.00 88.88 114 GLU A CA 1
ATOM 907 C C . GLU A 1 114 ? -17.778 8.916 2.125 1.00 88.88 114 GLU A C 1
ATOM 909 O O . GLU A 1 114 ? -18.211 8.585 3.229 1.00 88.88 114 GLU A O 1
ATOM 914 N N . GLY A 1 115 ? -16.478 9.173 1.932 1.00 88.31 115 GLY A N 1
ATOM 915 C CA . GLY A 1 115 ? -15.446 9.001 2.956 1.00 88.31 115 GLY A CA 1
ATOM 916 C C . GLY A 1 115 ? -14.985 7.550 3.131 1.00 88.31 115 GLY A C 1
ATOM 917 O O . GLY A 1 115 ? -14.317 7.223 4.120 1.00 88.31 115 GLY A O 1
ATOM 918 N N . LEU A 1 116 ? -15.336 6.654 2.199 1.00 94.50 116 LEU A N 1
ATOM 919 C CA . LEU A 1 116 ? -14.887 5.267 2.220 1.00 94.50 116 LEU A CA 1
ATOM 920 C C . LEU A 1 116 ? -13.536 5.135 1.525 1.00 94.50 116 LEU A C 1
ATOM 922 O O . LEU A 1 116 ? -13.305 5.631 0.422 1.00 94.50 116 LEU A O 1
ATOM 926 N N . VAL A 1 117 ? -12.636 4.400 2.166 1.00 95.94 117 VAL A N 1
ATOM 927 C CA . VAL A 1 117 ? -11.298 4.128 1.658 1.00 95.94 117 VAL A CA 1
ATOM 928 C C . VAL A 1 117 ? -11.310 2.853 0.822 1.00 95.94 117 VAL A C 1
ATOM 930 O O . VAL A 1 117 ? -11.779 1.800 1.259 1.00 95.94 117 VAL A O 1
ATOM 933 N N . LYS A 1 118 ? -10.752 2.943 -0.382 1.00 95.44 118 LYS A N 1
ATOM 934 C CA . LYS A 1 118 ? -10.597 1.858 -1.354 1.00 95.44 118 LYS A CA 1
ATOM 935 C C . LYS A 1 118 ? -9.147 1.740 -1.820 1.00 95.44 118 LYS A C 1
ATOM 937 O O . LYS A 1 118 ? -8.294 2.580 -1.527 1.00 95.44 118 LYS A O 1
ATOM 942 N N . LEU A 1 119 ? -8.871 0.688 -2.588 1.00 94.56 119 LEU A N 1
ATOM 943 C CA . LEU A 1 119 ? -7.566 0.485 -3.219 1.00 94.56 119 LEU A CA 1
ATOM 944 C C . LEU A 1 119 ? -7.266 1.620 -4.207 1.00 94.56 119 LEU A C 1
ATOM 946 O O . LEU A 1 119 ? -8.067 1.886 -5.110 1.00 94.56 119 LEU A O 1
ATOM 950 N N . GLY A 1 120 ? -6.103 2.248 -4.051 1.00 91.69 120 GLY A N 1
ATOM 951 C CA . GLY A 1 120 ? -5.632 3.314 -4.926 1.00 91.69 120 GLY A CA 1
ATOM 952 C C . GLY A 1 120 ? -4.956 2.812 -6.201 1.00 91.69 120 GLY A C 1
ATOM 953 O O . GLY A 1 120 ? -4.606 1.634 -6.336 1.00 91.69 120 GLY A O 1
ATOM 954 N N . TRP A 1 121 ? -4.757 3.712 -7.162 1.00 86.62 121 TRP A N 1
ATOM 955 C CA . TRP A 1 121 ? -4.149 3.382 -8.453 1.00 86.62 121 TRP A CA 1
ATOM 956 C C . TRP A 1 121 ? -2.743 2.769 -8.344 1.00 86.62 121 TRP A C 1
ATOM 958 O O . TRP A 1 121 ? -2.433 1.858 -9.116 1.00 86.62 121 TRP A O 1
ATOM 968 N N . ARG A 1 122 ? -1.908 3.180 -7.374 1.00 88.44 122 ARG A N 1
ATOM 969 C CA . ARG A 1 122 ? -0.564 2.585 -7.202 1.00 88.44 122 ARG A CA 1
ATOM 970 C C . ARG A 1 122 ? -0.622 1.163 -6.717 1.00 88.44 122 ARG A C 1
ATOM 972 O O . ARG A 1 122 ? 0.162 0.347 -7.177 1.00 88.44 122 ARG A O 1
ATOM 979 N N . THR A 1 123 ? -1.585 0.841 -5.861 1.00 92.38 123 THR A N 1
ATOM 980 C CA . THR A 1 123 ? -1.817 -0.542 -5.447 1.00 92.38 123 THR A CA 1
ATOM 981 C C . THR A 1 123 ? -2.120 -1.423 -6.659 1.00 92.38 123 THR A C 1
ATOM 983 O O . THR A 1 123 ? -1.531 -2.486 -6.801 1.00 92.38 123 THR A O 1
ATOM 986 N N . ARG A 1 124 ? -2.957 -0.957 -7.595 1.00 87.25 124 ARG A N 1
ATOM 987 C CA . ARG A 1 124 ? -3.271 -1.705 -8.830 1.00 87.25 124 ARG A CA 1
ATOM 988 C C . ARG A 1 124 ? -2.068 -1.826 -9.778 1.00 87.25 124 ARG A C 1
ATOM 990 O O . ARG A 1 124 ? -1.897 -2.844 -10.451 1.00 87.25 124 ARG A O 1
ATOM 997 N N . ALA A 1 125 ? -1.237 -0.788 -9.848 1.00 87.69 125 ALA A N 1
ATOM 998 C CA . ALA A 1 125 ? -0.052 -0.772 -10.697 1.00 87.69 125 ALA A CA 1
ATOM 999 C C . ALA A 1 125 ? 1.067 -1.663 -10.128 1.00 87.69 125 ALA A C 1
ATOM 1001 O O . ALA A 1 125 ? 1.553 -2.590 -10.780 1.00 87.69 125 ALA A O 1
ATOM 1002 N N . GLU A 1 126 ? 1.462 -1.418 -8.889 1.00 88.56 126 GLU A N 1
ATOM 1003 C CA . GLU A 1 126 ? 2.702 -1.938 -8.323 1.00 88.56 126 GLU A CA 1
ATOM 1004 C C . GLU A 1 126 ? 2.518 -3.321 -7.683 1.00 88.56 126 GLU A C 1
ATOM 1006 O O . GLU A 1 126 ? 3.443 -4.129 -7.721 1.00 88.56 126 GLU A O 1
ATOM 1011 N N . LEU A 1 127 ? 1.325 -3.651 -7.173 1.00 88.69 127 LEU A N 1
ATOM 1012 C CA . LEU A 1 127 ? 1.110 -4.873 -6.395 1.00 88.69 127 LEU A CA 1
ATOM 1013 C C . LEU A 1 127 ? 0.390 -5.967 -7.190 1.00 88.69 127 LEU A C 1
ATOM 1015 O O . LEU A 1 127 ? -0.487 -5.708 -8.016 1.00 88.69 127 LEU A O 1
ATOM 1019 N N . ASP A 1 128 ? 0.780 -7.207 -6.908 1.00 89.56 128 ASP A N 1
ATOM 1020 C CA . ASP A 1 128 ? -0.030 -8.389 -7.179 1.00 89.56 128 ASP A CA 1
ATOM 1021 C C . ASP A 1 128 ? -0.846 -8.688 -5.916 1.00 89.56 128 ASP A C 1
ATOM 1023 O O . ASP A 1 128 ? -0.335 -9.214 -4.924 1.00 89.56 128 ASP A O 1
ATOM 1027 N N . LEU A 1 129 ? -2.106 -8.252 -5.931 1.00 90.00 129 LEU A N 1
ATOM 1028 C CA . LEU A 1 129 ? -3.001 -8.381 -4.786 1.00 90.00 129 LEU A CA 1
ATOM 1029 C C . LEU A 1 129 ? -3.352 -9.835 -4.494 1.00 90.00 129 LEU A C 1
ATOM 1031 O O . LEU A 1 129 ? -3.484 -10.182 -3.329 1.00 90.00 129 LEU A O 1
ATOM 1035 N N . GLU A 1 130 ? -3.493 -10.676 -5.514 1.00 90.38 130 GLU A N 1
ATOM 1036 C CA . GLU A 1 130 ? -3.859 -12.078 -5.326 1.00 90.38 130 GLU A CA 1
ATOM 1037 C C . GLU A 1 130 ? -2.748 -12.812 -4.575 1.00 90.38 130 GLU A C 1
ATOM 1039 O O . GLU A 1 130 ? -2.985 -13.370 -3.501 1.00 90.38 130 GLU A O 1
ATOM 1044 N N . SER A 1 131 ? -1.513 -12.689 -5.067 1.00 91.38 131 SER A N 1
ATOM 1045 C CA . SER A 1 131 ? -0.331 -13.248 -4.406 1.00 91.38 131 SER A CA 1
ATOM 1046 C C . SER A 1 131 ? -0.147 -12.699 -2.989 1.00 91.38 131 SER A C 1
ATOM 1048 O O . SER A 1 131 ? 0.142 -13.457 -2.064 1.00 91.38 131 SER A O 1
ATOM 1050 N N . LEU A 1 132 ? -0.356 -11.392 -2.780 1.00 92.00 132 LEU A N 1
ATOM 1051 C CA . LEU A 1 132 ? -0.264 -10.788 -1.449 1.00 92.00 132 LEU A CA 1
ATOM 1052 C C . LEU A 1 132 ? -1.301 -11.374 -0.480 1.00 92.00 132 LEU A C 1
ATOM 1054 O O . LEU A 1 132 ? -0.955 -11.699 0.655 1.00 92.00 132 LEU A O 1
ATOM 1058 N N . MET A 1 133 ? -2.560 -11.506 -0.903 1.00 93.62 133 MET A N 1
ATOM 1059 C CA . MET A 1 133 ? -3.621 -12.028 -0.039 1.00 93.62 133 MET A CA 1
ATOM 1060 C C . MET A 1 133 ? -3.407 -13.505 0.293 1.00 93.62 133 MET A C 1
ATOM 1062 O O . MET A 1 133 ? -3.623 -13.889 1.442 1.00 93.62 133 MET A O 1
ATOM 1066 N N . MET A 1 134 ? -2.922 -14.310 -0.659 1.00 93.81 134 MET A N 1
ATOM 1067 C CA . MET A 1 134 ? -2.535 -15.700 -0.393 1.00 93.81 134 MET A CA 1
ATOM 1068 C C . MET A 1 134 ? -1.424 -15.779 0.659 1.00 93.81 134 MET A C 1
ATOM 1070 O O . MET A 1 134 ? -1.579 -16.485 1.651 1.00 93.81 134 MET A O 1
ATOM 1074 N N . LEU A 1 135 ? -0.358 -14.983 0.519 1.00 93.25 135 LEU A N 1
ATOM 1075 C CA . LEU A 1 135 ? 0.737 -14.946 1.497 1.00 93.25 135 LEU A CA 1
ATOM 1076 C C . LEU A 1 135 ? 0.267 -14.532 2.898 1.00 93.25 135 LEU A C 1
ATOM 1078 O O . LEU A 1 135 ? 0.734 -15.077 3.897 1.00 93.25 135 LEU A O 1
ATOM 1082 N N . ILE A 1 136 ? -0.654 -13.568 2.986 1.00 91.44 136 ILE A N 1
ATOM 1083 C CA . ILE A 1 136 ? -1.235 -13.149 4.267 1.00 91.44 136 ILE A CA 1
ATOM 1084 C C . ILE A 1 136 ? -2.069 -14.287 4.871 1.00 91.44 136 ILE A C 1
ATOM 1086 O O . ILE A 1 136 ? -1.941 -14.558 6.064 1.00 91.44 136 ILE A O 1
ATOM 1090 N N . ALA A 1 137 ? -2.882 -14.975 4.069 1.00 89.94 137 ALA A N 1
ATOM 1091 C CA . ALA A 1 137 ? -3.722 -16.080 4.527 1.00 89.94 137 ALA A CA 1
ATOM 1092 C C . ALA A 1 137 ? -2.909 -17.309 4.977 1.00 89.94 137 ALA A C 1
ATOM 1094 O O . ALA A 1 137 ? -3.281 -17.971 5.943 1.00 89.94 137 ALA A O 1
ATOM 1095 N N . GLU A 1 138 ? -1.788 -17.598 4.315 1.00 92.19 138 GLU A N 1
ATOM 1096 C CA . GLU A 1 138 ? -0.875 -18.691 4.676 1.00 92.19 138 GLU A CA 1
ATOM 1097 C C . GLU A 1 138 ? -0.008 -18.369 5.901 1.00 92.19 138 GLU A C 1
ATOM 1099 O O . GLU A 1 138 ? 0.563 -19.271 6.526 1.00 92.19 138 GLU A O 1
ATOM 1104 N N . SER A 1 139 ? 0.119 -17.087 6.255 1.00 87.62 139 SER A N 1
ATOM 1105 C CA . SER A 1 139 ? 0.970 -16.671 7.362 1.00 87.62 139 SER A CA 1
ATOM 1106 C C . SER A 1 139 ? 0.430 -17.204 8.692 1.00 87.62 139 SER A C 1
ATOM 1108 O O . SER A 1 139 ? -0.649 -16.842 9.161 1.00 87.62 139 SER A O 1
ATOM 1110 N N . LYS A 1 140 ? 1.197 -18.092 9.334 1.00 78.06 140 LYS A N 1
ATOM 1111 C CA . LYS A 1 140 ? 0.858 -18.574 10.675 1.00 78.06 140 LYS A CA 1
ATOM 1112 C C . LYS A 1 140 ? 1.058 -17.437 11.681 1.00 78.06 140 LYS A C 1
ATOM 1114 O O . LYS A 1 140 ? 2.151 -16.858 11.714 1.00 78.06 140 LYS A O 1
ATOM 1119 N N . PRO A 1 141 ? 0.072 -17.134 12.541 1.00 67.62 141 PRO A N 1
ATOM 1120 C CA . PRO A 1 141 ? 0.280 -16.185 13.619 1.00 67.62 141 PRO A CA 1
ATOM 1121 C C . PRO A 1 141 ? 1.340 -16.750 14.569 1.00 67.62 141 PRO A C 1
ATOM 1123 O O . PRO A 1 141 ? 1.120 -17.749 15.249 1.00 67.62 141 PRO A O 1
ATOM 1126 N N . LYS A 1 142 ? 2.507 -16.105 14.646 1.00 54.66 142 LYS A N 1
ATOM 1127 C CA . LYS A 1 142 ? 3.408 -16.292 15.788 1.00 54.66 142 LYS A CA 1
ATOM 1128 C C . LYS A 1 142 ? 2.733 -15.643 16.998 1.00 54.66 142 LYS A C 1
ATOM 1130 O O . LYS A 1 142 ? 2.878 -14.439 17.197 1.00 54.66 142 LYS A O 1
ATOM 1135 N N . GLY A 1 143 ? 1.954 -16.426 17.745 1.00 47.94 143 GLY A N 1
ATOM 1136 C CA . GLY A 1 143 ? 1.345 -15.990 19.005 1.00 47.94 143 GLY A CA 1
ATOM 1137 C C . GLY A 1 143 ? -0.161 -16.208 19.163 1.00 47.94 143 GLY A C 1
ATOM 1138 O O . GLY A 1 143 ? -0.793 -15.409 19.848 1.00 47.94 143 GLY A O 1
ATOM 1139 N N . VAL A 1 144 ? -0.748 -17.265 18.594 1.00 41.81 144 VAL A N 1
ATOM 1140 C CA . VAL A 1 144 ? -1.845 -17.922 19.324 1.00 41.81 144 VAL A CA 1
ATOM 1141 C C . VAL A 1 144 ? -1.149 -18.864 20.296 1.00 41.81 144 VAL A C 1
ATOM 1143 O O . VAL A 1 144 ? -0.393 -19.732 19.873 1.00 41.81 144 VAL A O 1
ATOM 1146 N N . ILE A 1 145 ? -1.288 -18.591 21.591 1.00 45.38 145 ILE A N 1
ATOM 1147 C CA . ILE A 1 145 ? -0.850 -19.498 22.650 1.00 45.38 145 ILE A CA 1
ATOM 1148 C C . ILE A 1 145 ? -1.694 -20.756 22.462 1.00 45.38 145 ILE A C 1
ATOM 1150 O O . ILE A 1 145 ? -2.877 -20.739 22.788 1.00 45.38 145 ILE A O 1
ATOM 1154 N N . ASP A 1 146 ? -1.113 -21.796 21.874 1.00 44.84 146 ASP A N 1
ATOM 1155 C CA . ASP A 1 146 ? -1.666 -23.141 21.945 1.00 44.84 146 ASP A CA 1
ATOM 1156 C C . ASP A 1 146 ? -1.412 -23.622 23.383 1.00 44.84 146 ASP A C 1
ATOM 1158 O O . ASP A 1 146 ? -0.255 -23.877 23.727 1.00 44.84 146 ASP A O 1
ATOM 1162 N N . PRO A 1 147 ? -2.436 -23.723 24.255 1.00 45.44 147 PRO A N 1
ATOM 1163 C CA . PRO A 1 147 ? -2.235 -24.169 25.636 1.00 45.44 147 PRO A CA 1
ATOM 1164 C C . PRO A 1 147 ? -1.694 -25.608 25.719 1.00 45.44 147 PRO A C 1
ATOM 1166 O O . PRO A 1 147 ? -1.130 -25.978 26.739 1.00 45.44 147 PRO A O 1
ATOM 1169 N N . ASP A 1 148 ? -1.801 -26.380 24.634 1.00 50.12 148 ASP A N 1
ATOM 1170 C CA . ASP A 1 148 ? -1.341 -27.772 24.536 1.00 50.12 148 ASP A CA 1
ATOM 1171 C C . ASP A 1 148 ? 0.170 -27.922 24.288 1.00 50.12 148 ASP A C 1
ATOM 1173 O O . ASP A 1 148 ? 0.726 -28.994 24.504 1.00 50.12 148 ASP A O 1
ATOM 1177 N N . SER A 1 149 ? 0.864 -26.872 23.831 1.00 48.62 149 SER A N 1
ATOM 1178 C CA . SER A 1 149 ? 2.315 -26.959 23.573 1.00 48.62 149 SER A CA 1
ATOM 1179 C C . SER A 1 149 ? 3.178 -26.529 24.761 1.00 48.62 149 SER A C 1
ATOM 1181 O O . SER A 1 149 ? 4.388 -26.751 24.739 1.00 48.62 149 SER A O 1
ATOM 1183 N N . ALA A 1 150 ? 2.567 -25.984 25.820 1.00 46.78 150 ALA A N 1
ATOM 1184 C CA . ALA A 1 150 ? 3.250 -25.732 27.088 1.00 46.78 150 ALA A CA 1
ATOM 1185 C C . ALA A 1 150 ? 3.535 -27.042 27.847 1.00 46.78 150 ALA A C 1
ATOM 1187 O O . ALA A 1 150 ? 4.642 -27.218 28.343 1.00 46.78 150 ALA A O 1
ATOM 1188 N N . GLU A 1 151 ? 2.605 -28.008 27.840 1.00 44.69 151 GLU A N 1
ATOM 1189 C CA . GLU A 1 151 ? 2.820 -29.309 28.498 1.00 44.69 151 GLU A CA 1
ATOM 1190 C C . GLU A 1 151 ? 3.915 -30.142 27.818 1.00 44.69 151 GLU A C 1
ATOM 1192 O O . GLU A 1 151 ? 4.652 -30.862 28.488 1.00 44.69 151 GLU A O 1
ATOM 1197 N N . THR A 1 152 ? 4.075 -30.037 26.494 1.00 44.78 152 THR A N 1
ATOM 1198 C CA . THR A 1 152 ? 5.105 -30.818 25.786 1.00 44.78 152 THR A CA 1
ATOM 1199 C C . THR A 1 152 ? 6.508 -30.235 25.957 1.00 44.78 152 THR A C 1
ATOM 1201 O O . THR A 1 152 ? 7.480 -30.985 25.935 1.00 44.78 152 THR A O 1
ATOM 1204 N N . ALA A 1 153 ? 6.618 -28.913 26.126 1.00 47.62 153 ALA A N 1
ATOM 1205 C CA . ALA A 1 153 ? 7.896 -28.242 26.343 1.00 47.62 153 ALA A CA 1
ATOM 1206 C C . ALA A 1 153 ? 8.403 -28.461 27.777 1.00 47.62 153 ALA A C 1
ATOM 1208 O O . ALA A 1 153 ? 9.548 -28.875 27.951 1.00 47.62 153 ALA A O 1
ATOM 1209 N N . GLU A 1 154 ? 7.534 -28.291 28.780 1.00 49.69 154 GLU A N 1
ATOM 1210 C CA . GLU A 1 154 ? 7.896 -28.498 30.190 1.00 49.69 154 GLU A CA 1
ATOM 1211 C C . GLU A 1 154 ? 8.256 -29.968 30.478 1.00 49.69 154 GLU A C 1
ATOM 1213 O O . GLU A 1 154 ? 9.237 -30.232 31.170 1.00 49.69 154 GLU A O 1
ATOM 1218 N N . ALA A 1 155 ? 7.563 -30.933 29.856 1.00 52.12 155 ALA A N 1
ATOM 1219 C CA . ALA A 1 155 ? 7.904 -32.352 29.985 1.00 52.12 155 ALA A CA 1
ATOM 1220 C C . ALA A 1 155 ? 9.257 -32.712 29.341 1.00 52.12 155 ALA A C 1
ATOM 1222 O O . ALA A 1 155 ? 9.974 -33.562 29.861 1.00 52.12 155 ALA A O 1
ATOM 1223 N N . SER A 1 156 ? 9.624 -32.067 28.225 1.00 54.16 156 SER A N 1
ATOM 1224 C CA . SER A 1 156 ? 10.919 -32.312 27.575 1.00 54.16 156 SER A CA 1
ATOM 1225 C C . SER A 1 156 ? 12.094 -31.698 28.339 1.00 54.16 156 SER A C 1
ATOM 1227 O O . SER A 1 156 ? 13.167 -32.292 28.374 1.00 54.16 156 SER A O 1
ATOM 1229 N N . GLU A 1 157 ? 11.884 -30.551 28.993 1.00 55.00 157 GLU A N 1
ATOM 1230 C CA . GLU A 1 157 ? 12.916 -29.881 29.790 1.00 55.00 157 GLU A CA 1
ATOM 1231 C C . GLU A 1 157 ? 13.157 -30.591 31.134 1.00 55.00 157 GLU A C 1
ATOM 1233 O O . GLU A 1 157 ? 14.307 -30.695 31.562 1.00 55.00 157 GLU A O 1
ATOM 1238 N N . GLU A 1 158 ? 12.119 -31.153 31.772 1.00 54.72 158 GLU A N 1
ATOM 1239 C CA . GLU A 1 158 ? 12.290 -31.990 32.973 1.00 54.72 158 GLU A CA 1
ATOM 1240 C C . GLU A 1 158 ? 12.970 -33.337 32.667 1.00 54.72 158 GLU A C 1
ATOM 1242 O O . GLU A 1 158 ? 13.777 -33.810 33.471 1.00 54.72 158 GLU A O 1
ATOM 1247 N N . GLU A 1 159 ? 12.696 -33.950 31.508 1.00 54.44 159 GLU A N 1
ATOM 1248 C CA . GLU A 1 159 ? 13.294 -35.239 31.127 1.00 54.44 159 GLU A CA 1
ATOM 1249 C C . GLU A 1 159 ? 14.771 -35.102 30.699 1.00 54.44 159 GLU A C 1
ATOM 1251 O O . GLU A 1 159 ? 15.584 -35.975 31.021 1.00 54.44 159 GLU A O 1
ATOM 1256 N N . ASP A 1 160 ? 15.150 -33.997 30.039 1.00 53.06 160 ASP A N 1
ATOM 1257 C CA . ASP A 1 160 ? 16.557 -33.697 29.715 1.00 53.06 160 ASP A CA 1
ATOM 1258 C C . ASP A 1 160 ? 17.358 -33.295 30.965 1.00 53.06 160 ASP A C 1
ATOM 1260 O O . ASP A 1 160 ? 18.468 -33.791 31.172 1.00 53.06 160 ASP A O 1
ATOM 1264 N N . ALA A 1 161 ? 16.780 -32.486 31.864 1.00 59.66 161 ALA A N 1
ATOM 1265 C CA . ALA A 1 161 ? 17.441 -32.111 33.116 1.00 59.66 161 ALA A CA 1
ATOM 1266 C C . ALA A 1 161 ? 17.668 -33.320 34.043 1.00 59.66 161 ALA A C 1
ATOM 1268 O O . ALA A 1 161 ? 18.714 -33.424 34.684 1.00 59.66 161 ALA A O 1
ATOM 1269 N N . ALA A 1 162 ? 16.728 -34.271 34.098 1.00 59.28 162 ALA A N 1
ATOM 1270 C CA . ALA A 1 162 ? 16.904 -35.502 34.872 1.00 59.28 162 ALA A CA 1
ATOM 1271 C C . ALA A 1 162 ? 18.025 -36.399 34.310 1.00 59.28 162 ALA A C 1
ATOM 1273 O O . ALA A 1 162 ? 18.753 -37.028 35.081 1.00 59.28 162 ALA A O 1
ATOM 1274 N N . ARG A 1 163 ? 18.206 -36.427 32.980 1.00 59.44 163 ARG A N 1
ATOM 1275 C CA . ARG A 1 163 ? 19.274 -37.197 32.320 1.00 59.44 163 ARG A CA 1
ATOM 1276 C C . ARG A 1 163 ? 20.664 -36.597 32.507 1.00 59.44 163 ARG A C 1
ATOM 1278 O O . ARG A 1 163 ? 21.614 -37.363 32.665 1.00 59.44 163 ARG A O 1
ATOM 1285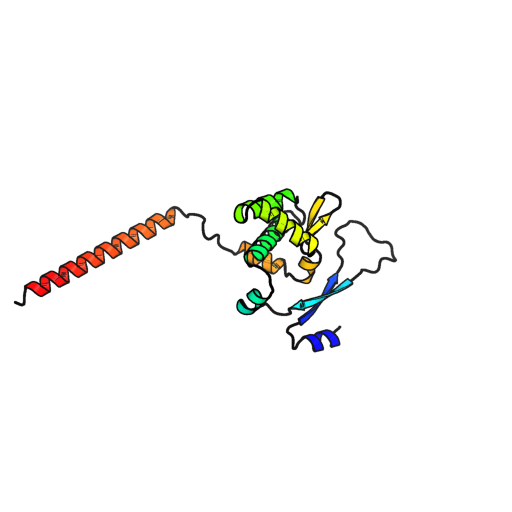 N N . GLU A 1 164 ? 20.800 -35.271 32.514 1.00 57.59 164 GLU A N 1
ATOM 1286 C CA . GLU A 1 164 ? 22.089 -34.620 32.799 1.00 57.59 164 GLU A CA 1
ATOM 1287 C C . GLU A 1 164 ? 22.543 -34.870 34.245 1.00 57.59 164 GLU A C 1
ATOM 1289 O O . GLU A 1 164 ? 23.712 -35.174 34.479 1.00 57.59 164 GLU A O 1
ATOM 1294 N N . VAL A 1 165 ? 21.618 -34.852 35.210 1.00 60.06 165 VAL A N 1
ATOM 1295 C CA . VAL A 1 165 ? 21.944 -35.096 36.626 1.00 60.06 165 VAL A CA 1
ATOM 1296 C C . VAL A 1 165 ? 22.336 -36.560 36.888 1.00 60.06 165 VAL A C 1
ATOM 1298 O O . VAL A 1 165 ? 23.252 -36.816 37.673 1.00 60.06 165 VAL A O 1
ATOM 1301 N N . GLU A 1 166 ? 21.705 -37.536 36.221 1.00 59.47 166 GLU A N 1
ATOM 1302 C CA . GLU A 1 166 ? 22.126 -38.948 36.303 1.00 59.47 166 GLU A CA 1
ATOM 1303 C C . GLU A 1 166 ? 23.503 -39.192 35.663 1.00 59.47 166 GLU A C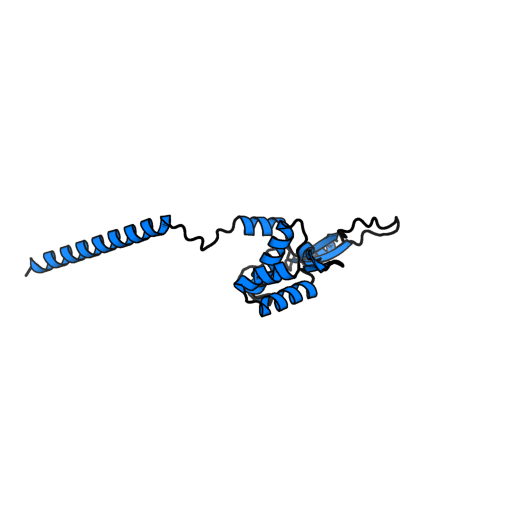 1
ATOM 1305 O O . GLU A 1 166 ? 24.291 -39.985 36.187 1.00 59.47 166 GLU A O 1
ATOM 1310 N N . ALA A 1 167 ? 23.819 -38.506 34.560 1.00 57.69 167 ALA A N 1
ATOM 1311 C CA . ALA A 1 167 ? 25.111 -38.632 33.890 1.00 57.69 167 ALA A CA 1
ATOM 1312 C C . ALA A 1 167 ? 26.265 -38.083 34.750 1.00 57.69 167 ALA A C 1
ATOM 1314 O O . ALA A 1 167 ? 27.294 -38.749 34.887 1.00 57.69 167 ALA A O 1
ATOM 1315 N N . GLU A 1 168 ? 26.075 -36.930 35.402 1.00 57.25 168 GLU A N 1
ATOM 1316 C CA . GLU A 1 168 ? 27.091 -36.344 36.288 1.00 57.25 168 GLU A CA 1
ATOM 1317 C C . GLU A 1 168 ? 27.318 -37.169 37.569 1.00 57.25 168 GLU A C 1
ATOM 1319 O O . GLU A 1 168 ? 28.444 -37.246 38.068 1.00 57.25 168 GLU A O 1
ATOM 1324 N N . GLY A 1 169 ? 26.277 -37.830 38.091 1.00 56.44 169 GLY A N 1
ATOM 1325 C CA . GLY A 1 169 ? 26.397 -38.721 39.252 1.00 56.44 169 GLY A CA 1
ATOM 1326 C C . GLY A 1 169 ? 27.218 -39.983 38.964 1.00 56.44 169 GLY A C 1
ATOM 1327 O O . GLY A 1 16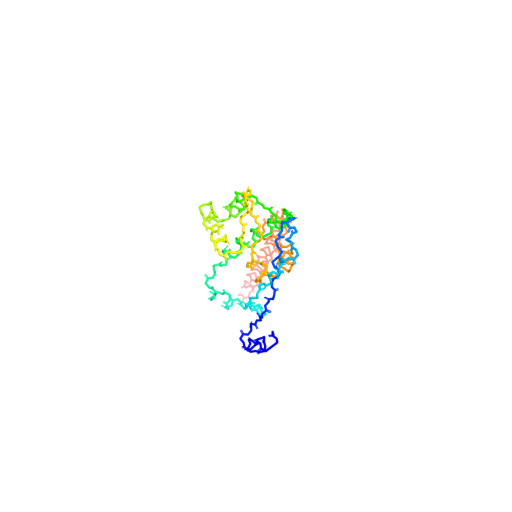9 ? 28.004 -40.421 39.806 1.00 56.44 169 GLY A O 1
ATOM 1328 N N . LEU A 1 170 ? 27.094 -40.540 37.755 1.00 56.12 170 LEU A N 1
ATOM 1329 C CA . LEU A 1 170 ? 27.837 -41.732 37.329 1.00 56.12 170 LEU A CA 1
ATOM 1330 C C . LEU A 1 170 ? 29.324 -41.445 37.057 1.00 56.12 170 LEU A C 1
ATOM 1332 O O . LEU A 1 170 ? 30.161 -42.318 37.295 1.00 56.12 170 LEU A O 1
ATOM 1336 N N . GLU A 1 171 ? 29.672 -40.237 36.603 1.00 55.22 171 GLU A N 1
ATOM 1337 C CA . GLU A 1 171 ? 31.074 -39.826 36.417 1.00 55.22 171 GLU A CA 1
ATOM 1338 C C . GLU A 1 171 ? 31.807 -39.602 37.751 1.00 55.22 171 GLU A C 1
ATOM 1340 O O . GLU A 1 171 ? 32.994 -39.923 37.865 1.00 55.22 171 GLU A O 1
ATOM 1345 N N . GLN A 1 172 ? 31.114 -39.115 38.787 1.00 54.38 172 GLN A N 1
ATOM 1346 C CA . GLN A 1 172 ? 31.728 -38.880 40.100 1.00 54.38 172 GLN A CA 1
ATOM 1347 C C . GLN A 1 172 ? 32.005 -40.178 40.876 1.00 54.38 172 GLN A C 1
ATOM 1349 O O . GLN A 1 172 ? 33.046 -40.282 41.530 1.00 54.38 172 GLN A O 1
ATOM 1354 N N . ASP A 1 173 ? 31.150 -41.198 40.746 1.00 53.41 173 ASP A N 1
ATOM 1355 C CA . ASP A 1 173 ? 31.364 -42.502 41.395 1.00 53.41 173 ASP A CA 1
ATOM 1356 C C . ASP A 1 173 ? 32.523 -43.298 40.761 1.00 53.41 173 ASP A C 1
ATOM 1358 O O . ASP A 1 173 ? 33.254 -44.014 41.457 1.00 53.41 173 ASP A O 1
ATOM 1362 N N . GLN A 1 174 ? 32.774 -43.135 39.456 1.00 54.88 174 GLN A N 1
ATOM 1363 C CA . GLN A 1 174 ? 33.921 -43.778 38.800 1.00 54.88 174 GLN A CA 1
ATOM 1364 C C . GLN A 1 174 ? 35.259 -43.110 39.147 1.00 54.88 174 GLN A C 1
ATOM 1366 O O . GLN A 1 174 ? 36.269 -43.803 39.265 1.00 54.88 174 GLN A O 1
ATOM 1371 N N . ALA A 1 175 ? 35.275 -41.797 39.399 1.00 55.59 175 ALA A N 1
ATOM 1372 C CA . ALA A 1 175 ? 36.488 -41.074 39.789 1.00 55.59 175 ALA A CA 1
ATOM 1373 C C . ALA A 1 175 ? 36.965 -41.389 41.221 1.00 55.59 175 ALA A C 1
ATOM 1375 O O . ALA A 1 175 ? 38.132 -41.160 41.541 1.00 55.59 175 ALA A O 1
ATOM 1376 N N . SER A 1 176 ? 36.094 -41.930 42.080 1.00 57.19 176 SER A N 1
ATOM 1377 C CA . SER A 1 176 ? 36.431 -42.240 43.476 1.00 57.19 176 SER A CA 1
ATOM 1378 C C . SER A 1 176 ? 36.854 -43.697 43.720 1.00 57.19 176 SER A C 1
ATOM 1380 O O . SER A 1 176 ? 37.184 -44.039 44.856 1.00 57.19 176 SER A O 1
ATOM 1382 N N . THR A 1 177 ? 36.868 -44.548 42.684 1.00 56.72 177 THR A N 1
ATOM 1383 C CA . THR A 1 177 ? 37.208 -45.983 42.806 1.00 56.72 177 THR A CA 1
ATOM 1384 C C . THR A 1 177 ? 38.637 -46.322 42.336 1.00 56.72 177 THR A C 1
ATOM 1386 O O . THR A 1 177 ? 39.092 -47.440 42.555 1.00 56.72 177 THR A O 1
ATOM 1389 N N . ASP A 1 178 ? 39.375 -45.366 41.756 1.00 54.56 178 ASP A N 1
ATOM 1390 C CA . ASP A 1 178 ? 40.725 -45.573 41.187 1.00 54.56 178 ASP A CA 1
ATOM 1391 C C . ASP A 1 178 ? 41.833 -44.741 41.889 1.00 54.56 178 ASP A C 1
ATOM 1393 O O . ASP A 1 178 ? 42.799 -44.298 41.261 1.00 54.56 178 ASP A O 1
ATOM 1397 N N . ALA A 1 179 ? 41.702 -44.527 43.209 1.00 48.25 179 ALA A N 1
ATOM 1398 C CA . ALA A 1 179 ? 42.723 -43.907 44.072 1.00 48.25 179 ALA A CA 1
ATOM 1399 C C . ALA A 1 179 ? 43.249 -44.868 45.151 1.00 48.25 179 ALA A C 1
ATOM 1401 O O . ALA A 1 179 ? 42.420 -45.520 45.826 1.00 48.25 179 ALA A O 1
#